Protein AF-A0A4R1BSD7-F1 (afdb_monomer)

Secondary structure (DSSP, 8-state):
----EEEEEEEEEE---HHHHHHHS-SEEEE-TTT--EEEEEE-SSS-GGGGTTSEEEEEEEEPTT-SSSTTS-EEEEEEEEEE--

Solvent-accessible surface area (backbone atoms only — not comparable to full-atom values): 4855 Å² total; per-residue (Å²): 133,86,76,52,70,46,75,52,70,25,27,30,37,78,52,86,51,67,67,54,34,69,73,69,72,34,45,36,27,32,21,32,84,87,77,69,43,65,53,25,37,38,45,47,95,82,55,69,63,72,83,42,47,75,38,51,30,30,39,31,27,29,55,40,87,75,47,42,83,48,95,90,50,47,30,35,33,45,37,75,44,75,80,46,75,116

Organism: NCBI:txid185139

Sequence (86 aa):
MEEQQVEAGGRIKRREEPEFLRQFGTPFALVDEIGGEVSYALKSDTEELEEYAGRSVRVRGFLVEGFPVEPGAPGYISVTEVVGEG

Mean predicted aligned error: 5.13 Å

Nearest PDB structures (foldseek):
  4gn5-assembly1_A  TM=5.776E-01  e=1.165E-01  Pyrobaculum aerophilum
  4gn5-assembly2_B  TM=5.681E-01  e=2.016E-01  Pyrobaculum aerophilum
  4pqx-assembly3_C  TM=6.145E-01  e=5.032E-01  Bacteroides caccae ATCC 43185
  4pqx-assembly4_D  TM=6.236E-01  e=6.042E-01  Bacteroides caccae ATCC 43185
  4pqx-assembly1_A  TM=5.485E-01  e=6.826E-01  Bacteroides caccae ATCC 43185

Radius of gyration: 11.77 Å; Cα contacts (8 Å, |Δi|>4): 187; chains: 1; bounding box: 28×33×30 Å

pLDDT: mean 85.95, std 9.46, range [51.41, 94.19]

Foldseek 3Di:
DDFDKDKDWAAKAFAPDVVCCVVQVGRIFGAHPVPRHGQEAEDEPPDDSVVRHRATWMFIFTWDPCPP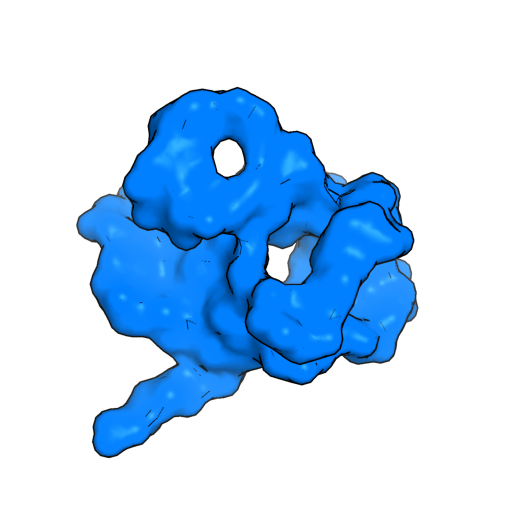VDPPDHTYGHTPDTPGHD

Structure (mmCIF, N/CA/C/O backbone):
data_AF-A0A4R1BSD7-F1
#
_entry.id   AF-A0A4R1BSD7-F1
#
loop_
_atom_site.group_PDB
_atom_site.id
_atom_site.type_symbol
_atom_site.label_atom_id
_atom_site.label_alt_id
_atom_site.label_comp_id
_atom_site.label_asym_id
_atom_site.label_entity_id
_atom_site.label_seq_id
_atom_site.pdbx_PDB_ins_code
_atom_site.Cartn_x
_atom_site.Cartn_y
_atom_site.Cartn_z
_atom_site.occupancy
_atom_site.B_iso_or_equiv
_atom_site.auth_seq_id
_atom_site.auth_comp_id
_atom_site.auth_asym_id
_atom_site.auth_atom_id
_atom_site.pdbx_PDB_model_num
ATOM 1 N N . MET A 1 1 ? -5.814 -23.027 -6.859 1.00 51.41 1 MET A N 1
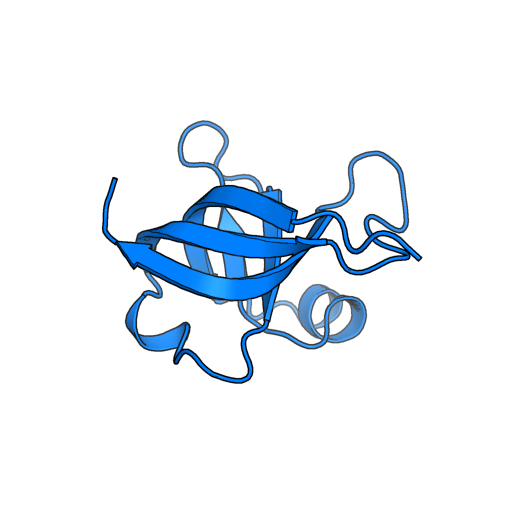ATOM 2 C CA . MET A 1 1 ? -4.735 -22.022 -6.844 1.00 51.41 1 MET A CA 1
ATOM 3 C C . MET A 1 1 ? -4.898 -21.316 -5.514 1.00 51.41 1 MET A C 1
ATOM 5 O O . MET A 1 1 ? -6.027 -20.969 -5.196 1.00 51.41 1 MET A O 1
ATOM 9 N N . GLU A 1 2 ? -3.865 -21.297 -4.677 1.00 54.75 2 GLU A N 1
ATOM 10 C CA . GLU A 1 2 ? -3.948 -20.758 -3.313 1.00 54.75 2 GLU A CA 1
ATOM 11 C C . GLU A 1 2 ? -3.716 -19.249 -3.376 1.00 54.75 2 GLU A C 1
ATOM 13 O O . GLU A 1 2 ? -2.598 -18.795 -3.607 1.00 54.75 2 GLU A O 1
ATOM 18 N N . GLU A 1 3 ? -4.783 -18.471 -3.222 1.00 65.44 3 GLU A N 1
ATOM 19 C CA . GLU A 1 3 ? -4.681 -17.031 -3.009 1.00 65.44 3 GLU A CA 1
ATOM 20 C C . GLU A 1 3 ? -4.021 -16.827 -1.639 1.00 65.44 3 GLU A C 1
ATOM 22 O O . GLU A 1 3 ? -4.621 -17.112 -0.600 1.00 65.44 3 GLU A O 1
ATOM 27 N N . GLN A 1 4 ? -2.753 -16.404 -1.621 1.00 80.00 4 GLN A N 1
ATOM 28 C CA . GLN A 1 4 ? -2.054 -16.146 -0.364 1.00 80.00 4 GLN A CA 1
ATOM 29 C C . GLN A 1 4 ? -2.643 -14.896 0.280 1.00 80.00 4 GLN A C 1
ATOM 31 O O . GLN A 1 4 ? -2.354 -13.765 -0.122 1.00 80.00 4 GLN A O 1
ATOM 36 N N . GLN A 1 5 ? -3.489 -15.128 1.282 1.00 88.81 5 GLN A N 1
ATOM 37 C CA . GLN A 1 5 ? -3.976 -14.075 2.151 1.00 88.81 5 GLN A CA 1
ATOM 38 C C . GLN A 1 5 ? -2.812 -13.536 2.979 1.00 88.81 5 GLN A C 1
ATOM 40 O O . GLN A 1 5 ? -2.066 -14.295 3.601 1.00 88.81 5 GLN A O 1
ATOM 45 N N . VAL A 1 6 ? -2.673 -12.217 2.999 1.00 90.31 6 VAL A N 1
ATOM 46 C CA . VAL A 1 6 ? -1.643 -11.512 3.751 1.00 90.31 6 VAL A CA 1
ATOM 47 C C . VAL A 1 6 ? -2.251 -10.401 4.592 1.00 90.31 6 VAL A C 1
ATOM 49 O O . VAL A 1 6 ? -3.278 -9.809 4.253 1.00 90.31 6 VAL A O 1
ATOM 52 N N . GLU A 1 7 ? -1.581 -10.115 5.701 1.00 91.75 7 GLU A N 1
ATOM 53 C CA . GLU A 1 7 ? -1.830 -8.954 6.543 1.00 91.75 7 GLU A CA 1
ATOM 54 C C . GLU A 1 7 ? -0.561 -8.104 6.558 1.00 91.75 7 GLU A C 1
ATOM 56 O O . GLU A 1 7 ? 0.534 -8.625 6.782 1.00 91.75 7 GLU A O 1
ATOM 61 N N . ALA A 1 8 ? -0.707 -6.804 6.315 1.00 90.12 8 ALA A N 1
ATOM 62 C CA . ALA A 1 8 ? 0.399 -5.859 6.338 1.00 90.12 8 ALA A CA 1
ATOM 63 C C . ALA A 1 8 ? -0.003 -4.591 7.096 1.00 90.12 8 ALA A C 1
ATOM 65 O O . ALA A 1 8 ? -1.112 -4.079 6.937 1.00 90.12 8 ALA A O 1
ATOM 66 N N . GLY A 1 9 ? 0.904 -4.094 7.935 1.00 90.88 9 GLY A N 1
ATOM 67 C CA . GLY A 1 9 ? 0.747 -2.836 8.661 1.00 90.88 9 GLY A CA 1
ATOM 68 C C . GLY A 1 9 ? 1.616 -1.743 8.061 1.00 90.88 9 GLY A C 1
ATOM 69 O O . GLY A 1 9 ? 2.731 -2.014 7.623 1.00 90.88 9 GLY A O 1
ATOM 70 N N . GLY A 1 10 ? 1.104 -0.519 8.038 1.00 91.94 10 GLY A N 1
ATOM 71 C CA . GLY A 1 10 ? 1.870 0.646 7.621 1.00 91.94 10 GLY A CA 1
ATOM 72 C C . GLY A 1 10 ? 0.992 1.867 7.404 1.00 91.94 10 GLY A C 1
ATOM 73 O O . GLY A 1 10 ? -0.207 1.869 7.677 1.00 91.94 10 GLY A O 1
ATOM 74 N N . ARG A 1 11 ? 1.586 2.930 6.874 1.00 93.06 11 ARG A N 1
ATOM 75 C CA . ARG A 1 11 ? 0.858 4.149 6.535 1.00 93.06 11 ARG A CA 1
ATOM 76 C C . ARG A 1 11 ? 0.395 4.103 5.090 1.00 93.06 11 ARG A C 1
ATOM 78 O O . ARG A 1 11 ? 1.217 3.976 4.182 1.00 93.06 11 ARG A O 1
ATOM 85 N N . ILE A 1 12 ? -0.902 4.290 4.860 1.00 93.06 12 ILE A N 1
ATOM 86 C CA . ILE A 1 12 ? -1.408 4.453 3.496 1.00 93.06 12 ILE A CA 1
ATOM 87 C C . ILE A 1 12 ? -0.961 5.820 2.983 1.00 93.06 12 ILE A C 1
ATOM 89 O O . ILE A 1 12 ? -1.226 6.854 3.596 1.00 93.06 12 ILE A O 1
ATOM 93 N N . LYS A 1 13 ? -0.276 5.843 1.844 1.00 93.19 13 LYS A N 1
ATOM 94 C CA . LYS A 1 13 ? 0.060 7.064 1.114 1.00 93.19 13 LYS A CA 1
ATOM 95 C C . LYS A 1 13 ? -0.463 6.997 -0.304 1.00 93.19 13 LYS A C 1
ATOM 97 O O . LYS A 1 13 ? -0.377 5.972 -0.974 1.00 93.19 13 LYS A O 1
ATOM 102 N N . ARG A 1 14 ? -0.932 8.149 -0.771 1.00 92.56 14 ARG A N 1
ATOM 103 C CA . ARG A 1 14 ? -1.200 8.382 -2.180 1.00 92.56 14 ARG A CA 1
ATOM 104 C C . ARG A 1 14 ? 0.115 8.710 -2.890 1.00 92.56 14 ARG A C 1
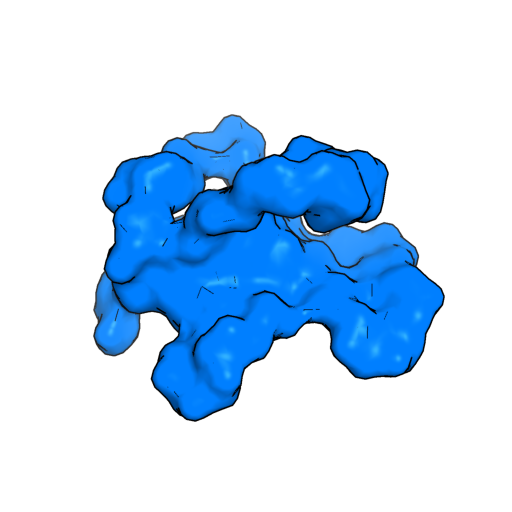ATOM 106 O O . ARG A 1 14 ? 0.861 9.577 -2.437 1.00 92.56 14 ARG A O 1
ATOM 113 N N . ARG A 1 15 ? 0.400 7.996 -3.969 1.00 91.12 15 ARG A N 1
ATOM 114 C CA . ARG A 1 15 ? 1.499 8.211 -4.906 1.00 91.12 15 ARG A CA 1
ATOM 115 C C . ARG A 1 15 ? 0.913 8.821 -6.166 1.00 91.12 15 ARG A C 1
ATOM 117 O O . ARG A 1 15 ? -0.079 8.334 -6.707 1.00 91.12 15 ARG A O 1
ATOM 124 N N . GLU A 1 16 ? 1.525 9.907 -6.604 1.00 88.50 16 GLU A N 1
ATOM 125 C CA . GLU A 1 16 ? 1.135 10.617 -7.824 1.00 88.50 16 GLU A CA 1
ATOM 126 C C . GLU A 1 16 ? 2.110 10.317 -8.968 1.00 88.50 16 GLU A C 1
ATOM 128 O O . GLU A 1 16 ? 1.919 10.778 -10.092 1.00 88.50 16 GLU A O 1
ATOM 133 N N . GLU A 1 17 ? 3.151 9.519 -8.703 1.00 90.50 17 GLU A N 1
ATOM 134 C CA . GLU A 1 17 ? 4.121 9.154 -9.724 1.00 90.50 17 GLU A CA 1
ATOM 135 C C . GLU A 1 17 ? 3.472 8.334 -10.853 1.00 90.50 17 GLU A C 1
ATOM 137 O O . GLU A 1 17 ? 2.889 7.272 -10.608 1.00 90.50 17 GLU A O 1
ATOM 142 N N . PRO A 1 18 ? 3.614 8.768 -12.118 1.00 88.38 18 PRO A N 1
ATOM 143 C CA . PRO A 1 18 ? 2.968 8.113 -13.252 1.00 88.38 18 PRO A CA 1
ATOM 144 C C . PRO A 1 18 ? 3.488 6.692 -13.496 1.00 88.38 18 PRO A C 1
ATOM 146 O O . PRO A 1 18 ? 2.756 5.852 -14.016 1.00 88.38 18 PRO A O 1
ATOM 149 N N . GLU A 1 19 ? 4.736 6.406 -13.123 1.00 87.19 19 GLU A N 1
ATOM 150 C CA . GLU A 1 19 ? 5.335 5.071 -13.222 1.00 87.19 19 GLU A CA 1
ATOM 151 C C . GLU A 1 19 ? 4.659 4.088 -12.260 1.00 87.19 19 GLU A C 1
ATOM 153 O O . GLU A 1 19 ? 4.275 2.996 -12.674 1.00 87.19 19 GLU A O 1
ATOM 158 N N . PHE A 1 20 ? 4.406 4.517 -11.020 1.00 88.12 20 PHE A N 1
ATOM 159 C CA . PHE A 1 20 ? 3.693 3.725 -10.018 1.00 88.12 20 PHE A CA 1
ATOM 160 C C . PHE A 1 20 ? 2.258 3.426 -10.469 1.00 88.12 20 PHE A C 1
ATOM 162 O O . PHE A 1 20 ? 1.817 2.277 -10.463 1.00 88.12 20 PHE A O 1
ATOM 169 N N . LEU A 1 21 ? 1.553 4.452 -10.957 1.00 89.25 21 LEU A N 1
ATOM 170 C CA . LEU A 1 21 ? 0.197 4.310 -11.490 1.00 89.25 21 LEU A CA 1
ATOM 171 C C . LEU A 1 21 ? 0.140 3.358 -12.687 1.00 89.25 21 LEU A C 1
ATOM 173 O O . LEU A 1 21 ? -0.804 2.583 -12.809 1.00 89.25 21 LEU A O 1
ATOM 177 N N . ARG A 1 22 ? 1.141 3.394 -13.572 1.00 87.56 22 ARG A N 1
ATOM 178 C CA . ARG A 1 22 ? 1.223 2.482 -14.720 1.00 87.56 22 ARG A CA 1
ATOM 179 C C . ARG A 1 22 ? 1.539 1.048 -14.315 1.00 87.56 22 ARG A C 1
ATOM 181 O O . ARG A 1 22 ? 1.033 0.133 -14.957 1.00 87.56 22 ARG A O 1
ATOM 188 N N . GLN A 1 23 ? 2.366 0.861 -13.291 1.00 86.25 23 GLN A N 1
ATOM 189 C CA . GLN A 1 23 ? 2.792 -0.457 -12.834 1.00 86.25 23 GLN A CA 1
ATOM 190 C C . GLN A 1 23 ? 1.699 -1.173 -12.034 1.00 86.25 23 GLN A C 1
ATOM 192 O O . GLN A 1 23 ? 1.434 -2.347 -12.278 1.00 86.25 23 GLN A O 1
ATOM 197 N N . PHE A 1 24 ? 1.051 -0.469 -11.103 1.00 87.75 24 PHE A N 1
ATOM 198 C CA . PHE A 1 24 ? 0.096 -1.069 -10.165 1.00 87.75 24 PHE A CA 1
ATOM 199 C C . PHE A 1 24 ? -1.370 -0.735 -10.480 1.00 87.75 24 PHE A C 1
ATOM 201 O O . PHE A 1 24 ? -2.284 -1.372 -9.956 1.00 87.75 24 PHE A O 1
ATOM 208 N N . GLY A 1 25 ? -1.634 0.263 -11.329 1.00 88.75 25 GLY A N 1
ATOM 209 C CA . GLY A 1 25 ? -3.000 0.686 -11.659 1.00 88.75 25 GLY A CA 1
ATOM 210 C C . GLY A 1 25 ? -3.745 1.346 -10.494 1.00 88.75 25 GLY A C 1
ATOM 211 O O . GLY A 1 25 ? -4.963 1.490 -10.554 1.00 88.75 25 GLY A O 1
ATOM 212 N N . THR A 1 26 ? -3.036 1.721 -9.429 1.00 91.00 26 THR A N 1
ATOM 213 C CA . THR A 1 26 ? -3.591 2.320 -8.212 1.00 91.00 26 THR A CA 1
ATOM 214 C C . THR A 1 26 ? -2.669 3.429 -7.712 1.00 91.00 26 THR A C 1
ATOM 216 O O . THR A 1 26 ? -1.448 3.276 -7.786 1.00 91.00 26 THR A O 1
ATOM 219 N N . PRO A 1 27 ? -3.213 4.547 -7.202 1.00 93.69 27 PRO A N 1
ATOM 220 C CA . PRO A 1 27 ? -2.420 5.582 -6.557 1.00 93.69 27 PRO A CA 1
ATOM 221 C C . PRO A 1 27 ? -2.078 5.243 -5.103 1.00 93.69 27 PRO A C 1
ATOM 223 O O . PRO A 1 27 ? -1.384 6.025 -4.471 1.00 93.69 27 PRO A O 1
ATOM 226 N N . PHE A 1 28 ? -2.568 4.148 -4.520 1.00 94.19 28 PHE A N 1
ATOM 227 C CA . PHE A 1 28 ? -2.389 3.886 -3.090 1.00 94.19 28 PHE A CA 1
ATOM 228 C C . PHE A 1 28 ? -1.247 2.910 -2.818 1.00 94.19 28 PHE A C 1
ATOM 230 O O . PHE A 1 28 ? -1.098 1.883 -3.479 1.00 94.19 28 PHE A O 1
ATOM 237 N N . ALA A 1 29 ? -0.451 3.235 -1.806 1.00 94.12 29 ALA A N 1
ATOM 238 C CA . ALA A 1 29 ? 0.689 2.456 -1.359 1.00 94.12 29 ALA A CA 1
ATOM 239 C C . ALA A 1 29 ? 0.682 2.337 0.167 1.00 94.12 29 ALA A C 1
ATOM 241 O O . ALA A 1 29 ? 0.439 3.321 0.865 1.00 94.12 29 ALA A O 1
ATOM 242 N N . LEU A 1 30 ? 0.994 1.153 0.683 1.00 93.12 30 LEU A N 1
ATOM 243 C CA . LEU A 1 30 ? 1.344 0.934 2.076 1.00 93.12 30 LEU A CA 1
ATOM 244 C C . LEU A 1 30 ? 2.835 1.198 2.245 1.00 93.12 30 LEU A C 1
ATOM 246 O O . LEU A 1 30 ? 3.678 0.544 1.624 1.00 93.12 30 LEU A O 1
ATOM 250 N N . VAL A 1 31 ? 3.146 2.172 3.083 1.00 92.88 31 VAL A N 1
ATOM 251 C CA . VAL A 1 31 ? 4.507 2.601 3.370 1.00 92.88 31 VAL A CA 1
ATOM 252 C C . VAL A 1 31 ? 4.877 2.144 4.771 1.00 92.88 31 VAL A C 1
ATOM 254 O O . VAL A 1 31 ? 4.103 2.346 5.708 1.00 92.88 31 VAL A O 1
ATOM 257 N N . ASP A 1 32 ? 6.053 1.541 4.907 1.00 86.81 32 ASP A N 1
ATOM 258 C CA . ASP A 1 32 ? 6.573 1.128 6.207 1.00 86.81 32 ASP A CA 1
ATOM 259 C C . ASP A 1 32 ? 6.893 2.361 7.067 1.00 86.81 32 ASP A C 1
ATOM 261 O O . ASP A 1 32 ? 7.469 3.339 6.584 1.00 86.81 32 ASP A O 1
ATOM 265 N N . GLU A 1 33 ? 6.505 2.343 8.342 1.00 77.19 33 GLU A N 1
ATOM 266 C CA . GLU A 1 33 ? 6.690 3.492 9.239 1.00 77.19 33 GLU A CA 1
ATOM 267 C C . GLU A 1 33 ? 8.140 3.672 9.704 1.00 77.19 33 GLU A C 1
ATOM 269 O O . GLU A 1 33 ? 8.519 4.773 10.105 1.00 77.19 33 GLU A O 1
ATOM 274 N N . ILE A 1 34 ? 8.958 2.620 9.630 1.00 74.00 34 ILE A N 1
ATOM 275 C CA . ILE A 1 34 ? 10.359 2.636 10.050 1.00 74.00 34 ILE A CA 1
ATOM 276 C C . ILE A 1 34 ? 11.235 3.134 8.897 1.00 74.00 34 ILE A C 1
ATOM 278 O O . ILE A 1 34 ? 12.057 4.030 9.089 1.00 74.00 34 ILE A O 1
ATOM 282 N N . GLY A 1 35 ? 11.059 2.563 7.701 1.00 68.44 35 GLY A N 1
ATOM 283 C CA . GLY A 1 35 ? 11.879 2.877 6.524 1.00 68.44 35 GLY A CA 1
ATOM 284 C C . GLY A 1 35 ? 11.346 4.020 5.658 1.00 68.44 35 GLY A C 1
ATOM 285 O O . GLY A 1 35 ? 12.103 4.648 4.920 1.00 68.44 35 GLY A O 1
ATOM 286 N N . GLY A 1 36 ? 10.041 4.307 5.716 1.00 77.75 36 GLY A N 1
ATOM 287 C CA . GLY A 1 36 ? 9.392 5.229 4.778 1.00 77.75 36 GLY A CA 1
ATOM 288 C C . GLY A 1 36 ? 9.345 4.710 3.333 1.00 77.75 36 GLY A C 1
ATOM 289 O O . GLY A 1 36 ? 8.973 5.458 2.424 1.00 77.75 36 GLY A O 1
ATOM 290 N N . GLU A 1 37 ? 9.714 3.446 3.121 1.00 86.44 37 GLU A N 1
ATOM 291 C CA . GLU A 1 37 ? 9.735 2.767 1.829 1.00 86.44 37 GLU A CA 1
ATOM 292 C C . GLU A 1 37 ? 8.374 2.140 1.521 1.00 86.44 37 GLU A C 1
ATOM 294 O O . GLU A 1 37 ? 7.626 1.735 2.418 1.00 86.44 37 GLU A O 1
ATOM 299 N N . VAL A 1 38 ? 8.032 2.063 0.233 1.00 89.06 38 VAL A N 1
ATOM 300 C CA . VAL A 1 38 ? 6.803 1.390 -0.196 1.00 89.06 38 VAL A CA 1
ATOM 301 C C . VAL A 1 38 ? 6.982 -0.105 0.028 1.00 89.06 38 VAL A C 1
ATOM 303 O O . VAL A 1 38 ? 7.813 -0.730 -0.620 1.00 89.06 38 VAL A O 1
ATOM 306 N N . SER A 1 39 ? 6.185 -0.672 0.927 1.00 89.31 39 SER A N 1
ATOM 307 C CA . SER A 1 39 ? 6.138 -2.120 1.125 1.00 89.31 39 SER A CA 1
ATOM 308 C C . SER A 1 39 ? 5.230 -2.774 0.089 1.00 89.31 39 SER A C 1
ATOM 310 O O . SER A 1 39 ? 5.609 -3.759 -0.546 1.00 89.31 39 SER A O 1
ATOM 312 N N . TYR A 1 40 ? 4.040 -2.198 -0.119 1.00 92.12 40 TYR A N 1
ATOM 313 C CA . TYR A 1 40 ? 3.027 -2.763 -1.009 1.00 92.12 40 TYR A CA 1
ATOM 314 C C . TYR A 1 40 ? 2.241 -1.679 -1.743 1.00 92.12 40 TYR A C 1
ATOM 316 O O . TYR A 1 40 ? 1.884 -0.662 -1.158 1.00 92.12 40 TYR A O 1
ATOM 324 N N . ALA A 1 41 ? 1.902 -1.914 -3.004 1.00 93.94 41 ALA A N 1
ATOM 325 C CA . ALA A 1 41 ? 0.811 -1.218 -3.667 1.00 93.94 41 ALA A CA 1
ATOM 326 C C . ALA A 1 41 ? -0.532 -1.785 -3.197 1.00 93.94 41 ALA A C 1
ATOM 328 O O . ALA A 1 41 ? -0.662 -2.990 -2.967 1.00 93.94 41 ALA A O 1
ATOM 329 N N . LEU A 1 42 ? -1.523 -0.910 -3.052 1.00 94.00 42 LEU A N 1
ATOM 330 C CA . LEU A 1 42 ? -2.831 -1.251 -2.513 1.00 94.00 42 LEU A CA 1
ATOM 331 C C . LEU A 1 42 ? -3.917 -0.922 -3.519 1.00 94.00 42 LEU A C 1
ATOM 333 O O . LEU A 1 42 ? -4.028 0.214 -3.979 1.00 94.00 42 LEU A O 1
ATOM 337 N N . LYS A 1 43 ? -4.777 -1.891 -3.799 1.00 93.12 43 LYS A N 1
ATOM 338 C CA . LYS A 1 43 ? -6.038 -1.646 -4.496 1.00 93.12 43 LYS A CA 1
ATOM 339 C C . LYS A 1 43 ? -7.154 -2.309 -3.721 1.00 93.12 43 LYS A C 1
ATOM 341 O O . LYS A 1 43 ? -7.028 -3.475 -3.368 1.00 93.12 43 LYS A O 1
ATOM 346 N N . SER A 1 44 ? -8.233 -1.579 -3.494 1.00 90.88 44 SER A N 1
ATOM 347 C CA . SER A 1 44 ? -9.481 -2.141 -3.000 1.00 90.88 44 SER A CA 1
ATOM 348 C C . SER A 1 44 ? -10.599 -1.724 -3.939 1.00 90.88 44 SER A C 1
ATOM 350 O O . SER A 1 44 ? -10.613 -0.590 -4.415 1.00 90.88 44 SER A O 1
ATOM 352 N N . ASP A 1 45 ? -11.504 -2.653 -4.219 1.00 86.31 45 ASP A N 1
ATOM 353 C CA . ASP A 1 45 ? -12.756 -2.379 -4.924 1.00 86.31 45 ASP A CA 1
ATOM 354 C C . ASP A 1 45 ? -13.932 -2.240 -3.931 1.00 86.31 45 ASP A C 1
ATOM 356 O O . ASP A 1 45 ? -15.021 -1.828 -4.321 1.00 86.31 45 ASP A O 1
ATOM 360 N N . THR A 1 46 ? -13.718 -2.571 -2.649 1.00 83.50 46 THR A N 1
ATOM 361 C CA . THR A 1 46 ? -14.736 -2.535 -1.586 1.00 83.50 46 THR A CA 1
ATOM 362 C C . THR A 1 46 ? -14.525 -1.398 -0.590 1.00 83.50 46 THR A C 1
ATOM 364 O O . THR A 1 46 ? -15.506 -0.816 -0.143 1.00 83.50 46 THR A O 1
ATOM 367 N N . GLU A 1 47 ? -13.272 -1.071 -0.264 1.00 86.19 47 GLU A N 1
ATOM 368 C CA . GLU A 1 47 ? -12.915 -0.053 0.730 1.00 86.19 47 GLU A CA 1
ATOM 369 C C . GLU A 1 47 ? -12.419 1.240 0.061 1.00 86.19 47 GLU A C 1
ATOM 371 O O . GLU A 1 47 ? -11.579 1.210 -0.846 1.00 86.19 47 GLU A O 1
ATOM 376 N N . GLU A 1 48 ? -12.858 2.402 0.553 1.00 89.12 48 GLU A N 1
ATOM 377 C CA . GLU A 1 48 ? -12.330 3.703 0.123 1.00 89.12 48 GLU A CA 1
ATOM 378 C C . GLU A 1 48 ? -10.976 3.992 0.791 1.00 89.12 48 GLU A C 1
ATOM 380 O O . GLU A 1 48 ? -10.874 4.677 1.807 1.00 89.12 48 GLU A O 1
ATOM 385 N N . LEU A 1 49 ? -9.890 3.494 0.184 1.00 89.75 49 LEU A N 1
ATOM 386 C CA . LEU A 1 49 ? -8.513 3.694 0.671 1.00 89.75 49 LEU A CA 1
ATOM 387 C C . LEU A 1 49 ? -8.121 5.177 0.836 1.00 89.75 49 LEU A C 1
ATOM 389 O O . LEU A 1 49 ? -7.202 5.489 1.596 1.00 89.75 49 LEU A O 1
ATOM 393 N N . GLU A 1 50 ? -8.806 6.090 0.142 1.00 90.62 50 GLU A N 1
ATOM 394 C CA . GLU A 1 50 ? -8.599 7.533 0.275 1.00 90.62 50 GLU A CA 1
ATOM 395 C C . GLU A 1 50 ? -8.927 8.044 1.686 1.00 90.62 50 GLU A C 1
ATOM 397 O O . GLU A 1 50 ? -8.195 8.890 2.200 1.00 90.62 50 GLU A O 1
ATOM 402 N N . GLU A 1 51 ? -9.935 7.483 2.363 1.00 90.62 51 GLU A N 1
ATOM 403 C CA . GLU A 1 51 ? -10.313 7.883 3.730 1.00 90.62 51 GLU A CA 1
ATOM 404 C C . GLU A 1 51 ? -9.225 7.567 4.767 1.00 90.62 51 GLU A C 1
ATOM 406 O O . GLU A 1 51 ? -9.122 8.208 5.821 1.00 90.62 51 GLU A O 1
ATOM 411 N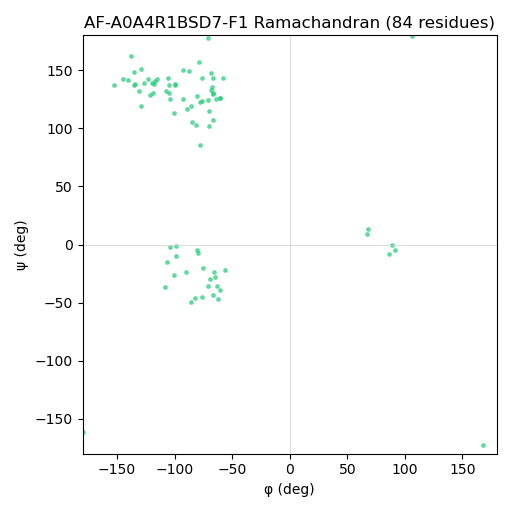 N . TYR A 1 52 ? -8.377 6.592 4.447 1.00 90.44 52 TYR A N 1
ATOM 412 C CA . TYR A 1 52 ? -7.259 6.148 5.270 1.00 90.44 52 TYR A CA 1
ATOM 413 C C . TYR A 1 52 ? -5.923 6.754 4.825 1.00 90.44 52 TYR A C 1
ATOM 415 O O . TYR A 1 52 ? -4.895 6.510 5.460 1.00 90.44 52 TYR A O 1
ATOM 423 N N . ALA A 1 53 ? -5.903 7.561 3.761 1.00 89.56 53 ALA A N 1
ATOM 424 C CA . ALA A 1 53 ? -4.682 8.190 3.282 1.00 89.56 53 ALA A CA 1
ATOM 425 C C . ALA A 1 53 ? -4.069 9.097 4.365 1.00 89.56 53 ALA A C 1
ATOM 427 O O . ALA A 1 53 ? -4.707 9.989 4.920 1.00 89.56 53 ALA A O 1
ATOM 428 N N . GLY A 1 54 ? -2.795 8.860 4.674 1.00 88.12 54 GLY A N 1
ATOM 429 C CA . GLY A 1 54 ? -2.054 9.529 5.743 1.00 88.12 54 GLY A CA 1
ATOM 430 C C . GLY A 1 54 ? -2.204 8.884 7.124 1.00 88.12 54 GLY A C 1
ATOM 431 O O . GLY A 1 54 ? -1.453 9.253 8.029 1.00 88.12 54 GLY A O 1
ATOM 432 N N . ARG A 1 55 ? -3.103 7.905 7.288 1.00 89.75 55 ARG A N 1
ATOM 433 C CA . ARG A 1 55 ? -3.292 7.156 8.537 1.00 89.75 55 ARG A CA 1
ATOM 434 C C . ARG A 1 55 ? -2.448 5.886 8.551 1.00 89.75 55 ARG A C 1
ATOM 436 O O . ARG A 1 55 ? -2.154 5.309 7.500 1.00 89.75 55 ARG A O 1
ATOM 443 N N . SER A 1 56 ? -2.048 5.485 9.750 1.00 91.19 56 SER A N 1
ATOM 444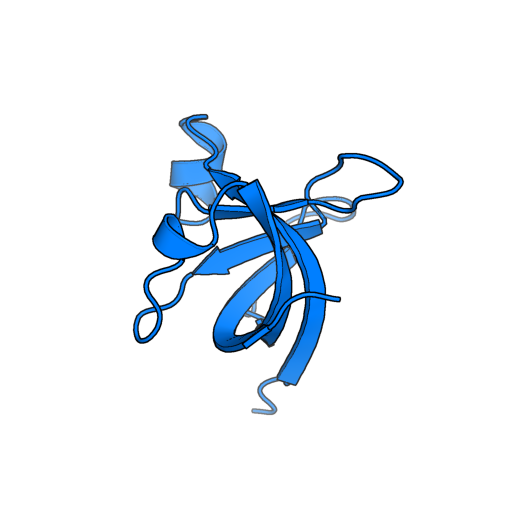 C CA . SER A 1 56 ? -1.347 4.225 9.992 1.00 91.19 56 SER A CA 1
ATOM 445 C C . SER A 1 56 ? -2.395 3.156 10.259 1.00 91.19 56 SER A C 1
ATOM 447 O O . SER A 1 56 ? -3.178 3.275 11.194 1.00 91.19 56 SER A O 1
ATOM 449 N N . VAL A 1 57 ? -2.472 2.154 9.389 1.00 91.38 57 VAL A N 1
ATOM 450 C CA . VAL A 1 57 ? -3.514 1.126 9.421 1.00 91.38 57 VAL A CA 1
ATOM 451 C C . VAL A 1 57 ? -2.921 -0.249 9.152 1.00 91.38 57 VAL A C 1
ATOM 453 O O . VAL A 1 57 ? -1.835 -0.386 8.583 1.00 91.38 57 VAL A O 1
ATOM 456 N N . ARG A 1 58 ? -3.665 -1.293 9.513 1.00 92.06 58 ARG A N 1
ATOM 457 C CA . ARG A 1 58 ? -3.443 -2.632 8.962 1.00 92.06 58 ARG A CA 1
ATOM 458 C C . ARG A 1 58 ? -4.432 -2.932 7.860 1.00 92.06 58 ARG A C 1
ATOM 460 O O . ARG A 1 58 ? -5.623 -2.668 7.995 1.00 92.06 58 ARG A O 1
ATOM 467 N N . VAL A 1 59 ? -3.930 -3.535 6.796 1.00 91.81 59 VAL A N 1
ATOM 468 C CA . VAL A 1 59 ? -4.731 -4.018 5.679 1.00 91.81 59 VAL A CA 1
ATOM 469 C C . VAL A 1 59 ? -4.638 -5.532 5.606 1.00 91.81 59 VAL A C 1
ATOM 471 O O . VAL A 1 59 ? -3.579 -6.123 5.838 1.00 91.81 59 VA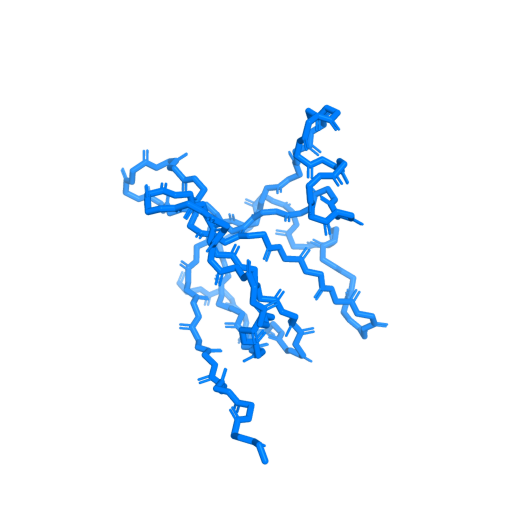L A O 1
ATOM 474 N N . ARG A 1 60 ? -5.760 -6.155 5.264 1.00 92.94 60 ARG A N 1
ATOM 475 C CA . ARG A 1 60 ? -5.862 -7.567 4.923 1.00 92.94 60 ARG A CA 1
ATOM 476 C C . ARG A 1 60 ? -6.316 -7.707 3.492 1.00 92.94 60 ARG A C 1
ATOM 478 O O . ARG A 1 60 ? -7.171 -6.962 3.014 1.00 92.94 60 ARG A O 1
ATOM 485 N N . GLY A 1 61 ? -5.736 -8.677 2.811 1.00 92.44 61 GLY A N 1
ATOM 486 C CA . GLY A 1 61 ? -6.039 -8.906 1.416 1.00 92.44 61 GLY A CA 1
ATOM 487 C C . GLY A 1 61 ? -5.257 -10.068 0.853 1.00 92.44 61 GLY A C 1
ATOM 488 O O . GLY A 1 61 ? -4.720 -10.888 1.594 1.00 92.44 61 GLY A O 1
ATOM 489 N N . PHE A 1 62 ? -5.176 -10.113 -0.465 1.00 91.69 62 PHE A N 1
ATOM 490 C CA . PHE A 1 62 ? -4.480 -11.164 -1.190 1.00 91.69 62 PHE A CA 1
ATOM 491 C C . PHE A 1 62 ? -3.323 -10.576 -1.982 1.00 91.69 62 PHE A C 1
ATOM 493 O O . PHE A 1 62 ? -3.461 -9.511 -2.589 1.00 91.69 62 PHE A O 1
ATOM 500 N N . LEU A 1 63 ? -2.181 -11.264 -1.983 1.00 89.50 63 LEU A N 1
ATOM 501 C CA . LEU A 1 63 ? -1.091 -10.901 -2.882 1.00 89.50 63 LEU A CA 1
ATOM 502 C C . LEU A 1 63 ? -1.514 -11.155 -4.328 1.00 89.50 63 LEU A C 1
ATOM 504 O O . LEU A 1 63 ? -1.974 -12.242 -4.672 1.00 89.50 63 LEU A O 1
ATOM 508 N N . VAL A 1 64 ? -1.333 -10.146 -5.175 1.00 86.62 64 VAL A N 1
ATOM 509 C CA . VAL A 1 64 ? -1.585 -10.259 -6.609 1.00 86.62 64 VAL A CA 1
ATOM 510 C C . VAL A 1 64 ? -0.408 -10.993 -7.249 1.00 86.62 64 VAL A C 1
ATOM 512 O O . VAL A 1 64 ? 0.741 -10.557 -7.142 1.00 86.62 64 VAL A O 1
ATOM 515 N N . GLU A 1 65 ? -0.688 -12.111 -7.920 1.00 80.81 65 GLU A N 1
ATOM 516 C CA . GLU A 1 65 ? 0.335 -12.870 -8.643 1.00 80.81 65 GLU A CA 1
ATOM 517 C C . GLU A 1 65 ? 1.040 -12.006 -9.699 1.00 80.81 65 GLU A C 1
ATOM 519 O O . GLU A 1 65 ? 0.435 -11.161 -10.360 1.00 80.81 65 GLU A O 1
ATOM 524 N N . GLY A 1 66 ? 2.347 -12.230 -9.860 1.00 77.38 66 GLY A N 1
ATOM 525 C CA . GLY A 1 66 ? 3.202 -11.419 -10.730 1.00 77.38 66 GLY A CA 1
ATOM 526 C C . GLY A 1 66 ? 3.822 -10.197 -10.045 1.00 77.38 66 GLY A C 1
ATOM 527 O O . GLY A 1 66 ? 4.602 -9.497 -10.688 1.00 77.38 66 GLY A O 1
ATOM 528 N N . PHE A 1 67 ? 3.531 -9.966 -8.757 1.00 81.06 67 PHE A N 1
ATOM 529 C CA . PHE A 1 67 ? 4.162 -8.920 -7.955 1.00 81.06 67 PHE A CA 1
ATOM 530 C C . PHE A 1 67 ? 4.912 -9.480 -6.735 1.00 81.06 67 PHE A C 1
ATOM 532 O O . PHE A 1 67 ? 4.391 -10.354 -6.041 1.00 81.06 67 PHE A O 1
ATOM 539 N N . PRO A 1 68 ? 6.102 -8.940 -6.420 1.00 75.56 68 PRO A N 1
ATOM 540 C CA . PRO A 1 68 ? 6.832 -7.935 -7.197 1.00 75.56 68 PRO A CA 1
ATOM 541 C C . PRO A 1 68 ? 7.367 -8.485 -8.533 1.00 75.56 68 PRO A C 1
ATOM 543 O O . PRO A 1 68 ? 7.712 -9.659 -8.636 1.00 75.56 68 PRO A O 1
ATOM 546 N N . VAL A 1 69 ? 7.434 -7.626 -9.559 1.00 74.38 69 VAL A N 1
ATOM 547 C CA . VAL A 1 69 ? 7.940 -7.989 -10.903 1.00 74.38 69 VAL A CA 1
ATOM 548 C C . VAL A 1 69 ? 9.451 -8.257 -10.874 1.00 74.38 69 VAL A C 1
ATOM 550 O O . VAL A 1 69 ? 9.961 -9.069 -11.643 1.00 74.38 69 VAL A O 1
ATOM 553 N N . GLU A 1 70 ? 10.163 -7.594 -9.960 1.00 78.19 70 GLU A N 1
ATOM 554 C CA . GLU A 1 70 ? 11.610 -7.694 -9.776 1.00 78.19 70 GLU A CA 1
ATOM 555 C C . GLU A 1 70 ? 11.959 -7.822 -8.283 1.00 78.19 70 GLU A C 1
ATOM 557 O O . GLU A 1 70 ? 11.251 -7.275 -7.430 1.00 78.19 70 GLU A O 1
ATOM 562 N N . PRO A 1 71 ? 13.049 -8.525 -7.927 1.00 71.50 71 PRO A N 1
ATOM 563 C CA . PRO A 1 71 ? 13.489 -8.629 -6.540 1.00 71.50 71 PRO A CA 1
ATOM 564 C C . PRO A 1 71 ? 13.821 -7.243 -5.966 1.00 71.50 71 PRO A C 1
ATOM 566 O O . PRO A 1 71 ? 14.629 -6.508 -6.526 1.00 71.50 71 PRO A O 1
ATOM 569 N N . GLY A 1 72 ? 13.203 -6.904 -4.831 1.00 73.31 72 GLY A N 1
ATOM 570 C CA . GLY A 1 72 ? 13.339 -5.597 -4.178 1.00 73.31 72 GLY A CA 1
ATOM 571 C C . GLY A 1 72 ? 12.296 -4.554 -4.597 1.00 73.31 72 GLY A C 1
ATOM 572 O O . GLY A 1 72 ? 12.265 -3.478 -4.009 1.00 73.31 72 GLY A O 1
ATOM 573 N N . ALA A 1 73 ? 11.424 -4.855 -5.565 1.00 82.81 73 ALA A N 1
ATOM 574 C CA . ALA A 1 73 ? 10.274 -4.006 -5.868 1.00 82.81 73 ALA A CA 1
ATOM 575 C C . ALA A 1 73 ? 9.135 -4.225 -4.845 1.00 82.81 73 ALA A C 1
ATOM 577 O O . ALA A 1 73 ? 9.066 -5.290 -4.220 1.00 82.81 73 ALA A O 1
ATOM 578 N N . PRO A 1 74 ? 8.227 -3.247 -4.668 1.00 86.50 74 PRO A N 1
ATOM 579 C CA . PRO A 1 74 ? 7.095 -3.408 -3.768 1.00 86.50 74 PRO A CA 1
ATOM 580 C C . PRO A 1 74 ? 6.119 -4.473 -4.271 1.00 86.50 74 PRO A C 1
ATOM 582 O O . PRO A 1 74 ? 5.874 -4.607 -5.475 1.00 86.50 7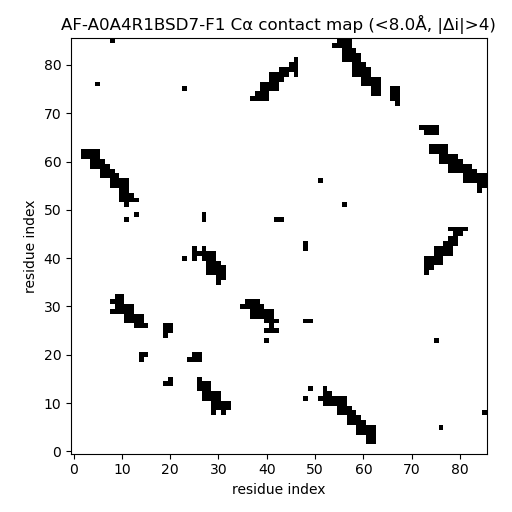4 PRO A O 1
ATOM 585 N N . GLY A 1 75 ? 5.548 -5.228 -3.333 1.00 90.50 75 GLY A N 1
ATOM 586 C CA . GLY A 1 75 ? 4.492 -6.189 -3.640 1.00 90.50 75 GLY A CA 1
ATOM 587 C C . GLY A 1 75 ? 3.178 -5.490 -3.995 1.00 90.50 75 GLY A C 1
ATOM 588 O O . GLY A 1 75 ? 3.064 -4.268 -3.920 1.00 90.50 75 GLY A O 1
ATOM 589 N N . TYR A 1 76 ? 2.151 -6.260 -4.338 1.00 92.38 76 TYR A N 1
ATOM 590 C CA . TYR A 1 76 ? 0.810 -5.735 -4.591 1.00 92.38 76 TYR A CA 1
ATOM 591 C C . TYR A 1 76 ? -0.192 -6.545 -3.777 1.00 92.38 76 TYR A C 1
ATOM 593 O O . TYR A 1 76 ? -0.313 -7.752 -3.964 1.00 92.38 76 TYR A O 1
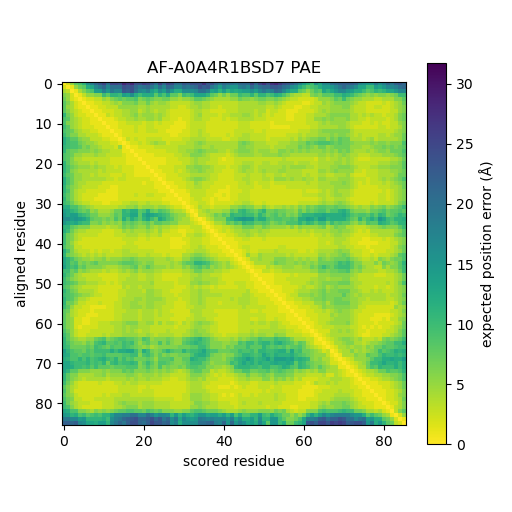ATOM 601 N N . ILE A 1 77 ? -0.907 -5.869 -2.878 1.00 92.75 77 ILE A N 1
ATOM 602 C CA . ILE A 1 77 ? -2.039 -6.428 -2.145 1.00 92.75 77 ILE A CA 1
ATOM 603 C C . ILE A 1 77 ? -3.359 -5.907 -2.729 1.00 92.75 77 ILE A C 1
ATOM 605 O O . ILE A 1 77 ? -3.603 -4.697 -2.798 1.00 92.75 77 ILE A O 1
ATOM 609 N N . SER A 1 78 ? -4.235 -6.833 -3.108 1.00 92.94 78 SER A N 1
ATOM 610 C CA . SER A 1 78 ? -5.653 -6.546 -3.302 1.00 92.94 78 SER A CA 1
ATOM 611 C C . SER A 1 78 ? -6.332 -6.567 -1.935 1.00 92.94 78 SER A C 1
ATOM 613 O O . SER A 1 78 ? -6.510 -7.625 -1.334 1.00 92.94 78 SER A O 1
ATOM 615 N N . VAL A 1 79 ? -6.616 -5.380 -1.404 1.00 93.19 79 VAL A N 1
ATOM 616 C CA . VAL A 1 79 ? -7.149 -5.166 -0.058 1.00 93.19 79 VAL A CA 1
ATOM 617 C C . VAL A 1 79 ? -8.628 -5.513 -0.034 1.00 93.19 79 VAL A C 1
ATOM 619 O O . VAL A 1 79 ? -9.424 -4.925 -0.769 1.00 93.19 79 VAL A O 1
ATOM 622 N N . THR A 1 80 ? -8.989 -6.428 0.856 1.00 91.81 80 THR A N 1
ATOM 623 C CA . THR A 1 80 ? -10.376 -6.814 1.126 1.00 91.81 80 THR A CA 1
ATOM 624 C C . THR A 1 80 ? -10.929 -6.154 2.378 1.00 91.81 80 THR A C 1
ATOM 626 O O . THR A 1 80 ? -12.137 -6.001 2.491 1.00 91.81 80 THR A O 1
ATOM 629 N N . GLU A 1 81 ? -10.064 -5.799 3.329 1.00 91.31 81 GLU A N 1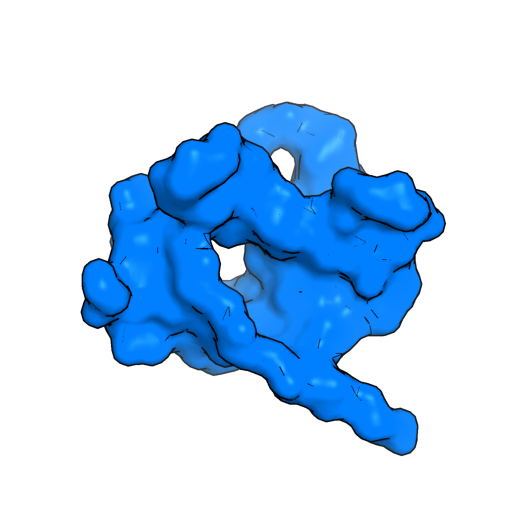
ATOM 630 C CA . GLU A 1 81 ? -10.471 -5.236 4.616 1.00 91.31 81 GLU A CA 1
ATOM 631 C C . GLU A 1 81 ? -9.369 -4.336 5.189 1.00 91.31 81 GLU A C 1
ATOM 633 O O . GLU A 1 81 ? -8.185 -4.695 5.171 1.00 91.31 81 GLU A O 1
ATOM 638 N N . VAL A 1 82 ? -9.755 -3.183 5.738 1.00 90.06 82 VAL A N 1
ATOM 639 C CA . VAL A 1 82 ? -8.882 -2.341 6.563 1.00 90.06 82 VAL A CA 1
ATOM 640 C C . VAL A 1 82 ? -9.217 -2.596 8.034 1.00 90.06 82 VAL A C 1
ATOM 642 O O . VAL A 1 82 ? -10.296 -2.267 8.512 1.00 90.06 82 VAL A O 1
ATOM 645 N N . VAL A 1 83 ? -8.281 -3.193 8.773 1.00 84.81 83 VAL A N 1
ATOM 646 C CA . VAL A 1 83 ? -8.508 -3.726 10.132 1.00 84.81 83 VAL A CA 1
ATOM 647 C C . VAL A 1 83 ? -8.485 -2.623 11.215 1.00 84.81 83 VAL A C 1
ATOM 649 O O . VAL A 1 83 ? -8.830 -2.874 12.366 1.00 84.81 83 VAL A O 1
ATOM 652 N N . GLY A 1 84 ? -8.123 -1.385 10.858 1.00 71.06 84 GLY A N 1
ATOM 653 C CA . GLY A 1 84 ? -8.071 -0.222 11.761 1.00 71.06 84 GLY A CA 1
ATOM 654 C C . GLY A 1 84 ? -6.652 0.212 12.157 1.00 71.06 84 GLY A C 1
ATOM 655 O O . GLY A 1 84 ? -5.667 -0.368 11.689 1.00 71.06 84 GLY A O 1
ATOM 656 N N . GLU A 1 85 ? -6.557 1.279 12.967 1.00 61.00 85 GLU A N 1
ATOM 657 C CA . GLU A 1 85 ? -5.283 1.881 13.405 1.00 61.00 85 GLU A CA 1
ATOM 658 C C . GLU A 1 85 ? -4.506 0.947 14.348 1.00 61.00 85 GLU A C 1
ATOM 660 O O . GLU A 1 85 ? -5.080 0.355 15.267 1.00 61.00 85 GLU A O 1
ATOM 665 N N . GLY A 1 86 ? -3.205 0.798 14.079 1.00 52.22 86 GLY A N 1
ATOM 666 C CA . GLY A 1 86 ? -2.246 0.050 14.899 1.00 52.22 86 GLY A CA 1
ATOM 667 C C . GLY A 1 86 ? -1.416 0.957 15.791 1.00 52.22 86 GLY A C 1
ATOM 668 O O . GLY A 1 86 ? -1.229 2.134 15.415 1.00 52.22 86 GLY A O 1
#